Protein AF-A0A852ESW9-F1 (afdb_monomer)

Radius of gyration: 27.08 Å; Cα contacts (8 Å, |Δi|>4): 118; chains: 1; bounding box: 62×29×77 Å

Mean predicted aligned error: 12.31 Å

Structure (mmCIF, N/CA/C/O backbone):
data_AF-A0A852ESW9-F1
#
_entry.id   AF-A0A852ESW9-F1
#
loop_
_atom_site.group_PDB
_atom_site.id
_atom_site.type_symbol
_atom_site.label_atom_id
_atom_site.label_alt_id
_atom_site.label_comp_id
_atom_site.label_asym_id
_atom_site.label_entity_id
_atom_site.label_seq_id
_atom_site.pdbx_PDB_ins_code
_atom_site.Cartn_x
_atom_site.Cartn_y
_atom_site.Cartn_z
_atom_site.occupancy
_atom_site.B_iso_or_equiv
_atom_site.auth_seq_id
_atom_site.auth_comp_id
_atom_site.auth_asym_id
_atom_site.auth_atom_id
_atom_site.pdbx_PDB_model_num
ATOM 1 N N . GLN A 1 1 ? 19.399 6.130 -10.165 1.00 51.81 1 GLN A N 1
ATOM 2 C CA . GLN A 1 1 ? 18.471 5.117 -10.721 1.00 51.81 1 GLN A CA 1
ATOM 3 C C . GLN A 1 1 ? 18.166 3.953 -9.766 1.00 51.81 1 GLN A C 1
ATOM 5 O O . GLN A 1 1 ? 17.058 3.455 -9.830 1.00 51.81 1 GLN A O 1
ATOM 10 N N . PHE A 1 2 ? 19.050 3.545 -8.841 1.00 49.19 2 PHE A N 1
ATOM 11 C CA . PHE A 1 2 ? 18.778 2.414 -7.924 1.00 49.19 2 PHE A CA 1
ATOM 12 C C . PHE A 1 2 ? 17.696 2.660 -6.857 1.00 49.19 2 PHE A C 1
ATOM 14 O O . PHE A 1 2 ? 17.043 1.718 -6.418 1.00 49.19 2 PHE A O 1
ATOM 21 N N . PHE A 1 3 ? 17.458 3.916 -6.468 1.00 54.78 3 PHE A N 1
ATOM 22 C CA . PHE A 1 3 ? 16.502 4.240 -5.403 1.00 54.78 3 PHE A CA 1
ATOM 23 C C . PHE A 1 3 ? 15.036 3.966 -5.792 1.00 54.78 3 PHE A C 1
ATOM 25 O O . PHE A 1 3 ? 14.223 3.648 -4.929 1.00 54.78 3 PHE A O 1
ATOM 32 N N . SER A 1 4 ? 14.692 4.019 -7.088 1.00 56.12 4 SER A N 1
ATOM 33 C CA . SER A 1 4 ? 13.324 3.743 -7.546 1.00 56.12 4 SER A CA 1
ATOM 34 C C . SER A 1 4 ? 12.984 2.255 -7.556 1.00 56.12 4 SER A C 1
ATOM 36 O O . SER A 1 4 ? 11.817 1.925 -7.480 1.00 56.12 4 SER A O 1
ATOM 38 N N . ILE A 1 5 ? 13.958 1.343 -7.611 1.00 58.03 5 ILE A N 1
ATOM 39 C CA . ILE A 1 5 ? 13.683 -0.106 -7.614 1.00 58.03 5 ILE A CA 1
ATOM 40 C C . ILE A 1 5 ? 13.281 -0.570 -6.210 1.00 58.03 5 ILE A C 1
ATOM 42 O O . ILE A 1 5 ? 12.296 -1.285 -6.035 1.00 58.03 5 ILE A O 1
ATOM 46 N N . PHE A 1 6 ? 14.016 -0.114 -5.194 1.00 54.25 6 PHE A N 1
ATOM 47 C CA . PHE A 1 6 ? 13.764 -0.497 -3.805 1.00 54.25 6 PHE A CA 1
ATOM 48 C C . PHE A 1 6 ? 12.483 0.124 -3.237 1.00 54.25 6 PHE A C 1
ATOM 50 O O . PHE A 1 6 ? 11.795 -0.535 -2.465 1.00 54.25 6 PHE A O 1
ATOM 57 N N . ALA A 1 7 ? 12.109 1.331 -3.673 1.00 56.97 7 ALA A N 1
ATOM 58 C CA . ALA A 1 7 ? 10.842 1.955 -3.285 1.00 56.97 7 ALA A CA 1
ATOM 59 C C . ALA A 1 7 ? 9.600 1.199 -3.807 1.00 56.97 7 ALA A C 1
ATOM 61 O O . ALA A 1 7 ? 8.517 1.340 -3.254 1.00 56.97 7 ALA A O 1
ATOM 62 N N . PHE A 1 8 ? 9.737 0.381 -4.857 1.00 56.34 8 PHE A N 1
ATOM 63 C CA . PHE A 1 8 ? 8.619 -0.378 -5.434 1.00 56.34 8 PHE A CA 1
ATOM 64 C C . PHE A 1 8 ? 8.352 -1.696 -4.757 1.00 56.34 8 PHE A C 1
ATOM 66 O O . PHE A 1 8 ? 7.197 -2.055 -4.531 1.00 56.34 8 PHE A O 1
ATOM 73 N N . ALA A 1 9 ? 9.431 -2.415 -4.452 1.00 58.19 9 ALA A N 1
ATOM 74 C CA . ALA A 1 9 ? 9.342 -3.672 -3.736 1.00 58.19 9 ALA A CA 1
ATOM 75 C C . ALA A 1 9 ? 8.670 -3.465 -2.368 1.00 58.19 9 ALA A C 1
ATOM 77 O O . ALA A 1 9 ? 7.856 -4.285 -1.954 1.00 58.19 9 ALA A O 1
ATOM 78 N N . THR A 1 10 ? 8.932 -2.331 -1.708 1.00 57.22 10 THR A N 1
ATOM 79 C CA . THR A 1 10 ? 8.328 -2.004 -0.410 1.00 57.22 10 THR A CA 1
ATOM 80 C C . THR A 1 10 ? 6.87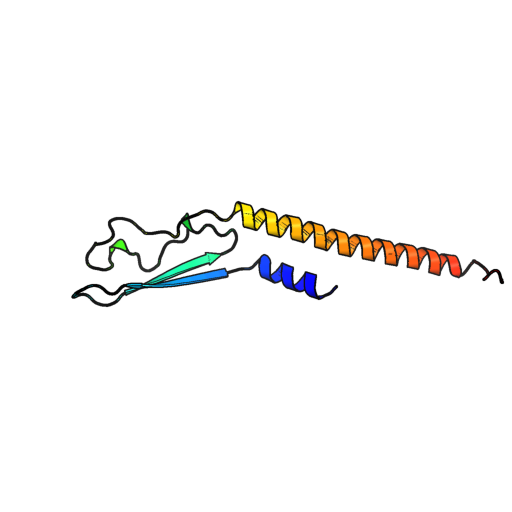0 -1.550 -0.505 1.00 57.22 10 THR A C 1
ATOM 82 O O . THR A 1 10 ? 6.100 -1.841 0.405 1.00 57.22 10 THR A O 1
ATOM 85 N N . CYS A 1 11 ? 6.437 -0.909 -1.598 1.00 56.34 11 CYS A N 1
ATOM 86 C CA . CYS A 1 11 ? 5.021 -0.555 -1.777 1.00 56.34 11 CYS A CA 1
ATOM 87 C C . CYS A 1 11 ? 4.118 -1.762 -2.086 1.00 56.34 11 CYS A C 1
ATOM 89 O O . CYS A 1 11 ? 2.923 -1.708 -1.796 1.00 56.34 11 CYS A O 1
ATOM 91 N N . GLY A 1 12 ? 4.656 -2.832 -2.684 1.00 62.16 12 GLY A N 1
ATOM 92 C CA . GLY A 1 12 ? 3.883 -4.028 -3.044 1.00 62.16 12 GLY A CA 1
ATOM 93 C C . GLY A 1 12 ? 3.582 -4.971 -1.873 1.00 62.16 12 GLY A C 1
ATOM 94 O O . GLY A 1 12 ? 2.554 -5.642 -1.889 1.00 62.16 12 GLY A O 1
ATOM 95 N N . ALA A 1 13 ? 4.446 -4.994 -0.856 1.00 67.88 13 ALA A N 1
ATOM 96 C CA . ALA A 1 13 ? 4.349 -5.876 0.310 1.00 67.88 13 ALA A CA 1
ATOM 97 C C . ALA A 1 13 ? 4.185 -5.077 1.613 1.00 67.88 13 ALA A C 1
ATOM 99 O O . ALA A 1 13 ? 4.852 -5.344 2.611 1.00 67.88 13 ALA A O 1
ATOM 100 N N . PHE A 1 14 ? 3.338 -4.043 1.592 1.00 76.06 14 PHE A N 1
ATOM 101 C CA . PHE A 1 14 ? 3.039 -3.295 2.807 1.00 76.06 14 PHE A CA 1
ATOM 102 C C . PHE A 1 14 ? 2.033 -4.058 3.671 1.00 76.06 14 PHE A C 1
ATOM 104 O O . PHE A 1 14 ? 0.896 -4.309 3.256 1.00 76.06 14 PHE A O 1
ATOM 111 N N . GLU A 1 15 ? 2.451 -4.345 4.897 1.00 80.69 15 GLU A N 1
ATOM 112 C CA . GLU A 1 15 ? 1.635 -4.918 5.959 1.00 80.69 15 GLU A CA 1
ATOM 113 C C . GLU A 1 15 ? 1.767 -4.043 7.209 1.00 80.69 15 GLU A C 1
ATOM 115 O O . GLU A 1 15 ? 2.845 -3.536 7.526 1.00 80.69 15 GLU A O 1
ATOM 120 N N . GLY A 1 16 ? 0.660 -3.837 7.914 1.00 81.25 16 GLY A N 1
ATOM 121 C CA . GLY A 1 16 ? 0.612 -3.078 9.155 1.00 81.25 16 GLY A CA 1
ATOM 122 C C . GLY A 1 16 ? -0.424 -3.655 10.111 1.00 81.25 16 GLY A C 1
ATOM 123 O O . GLY A 1 16 ? -1.318 -4.399 9.717 1.00 81.25 16 GLY A O 1
ATOM 124 N N . SER A 1 17 ? -0.319 -3.310 11.389 1.00 84.00 17 SER A N 1
ATOM 125 C CA . SER A 1 17 ? -1.306 -3.696 12.398 1.00 84.00 17 SER A CA 1
ATOM 126 C C . SER A 1 17 ? -1.710 -2.490 13.230 1.00 84.00 17 SER A C 1
ATOM 128 O O . SER A 1 17 ? -0.844 -1.762 13.714 1.00 84.00 17 SER A O 1
ATOM 130 N N . VAL A 1 18 ? -3.010 -2.297 13.426 1.00 82.75 18 VAL A N 1
ATOM 131 C CA . VAL A 1 18 ? -3.550 -1.306 14.357 1.00 82.75 18 VAL A CA 1
ATOM 132 C C . VAL A 1 18 ? -3.916 -2.013 15.649 1.00 82.75 18 VAL A C 1
ATOM 134 O O . VAL A 1 18 ? -4.781 -2.886 15.655 1.00 82.75 18 VAL A O 1
ATOM 137 N N . THR A 1 19 ? -3.278 -1.612 16.744 1.00 81.44 19 THR A N 1
ATOM 138 C CA . THR A 1 19 ? -3.618 -2.060 18.092 1.00 81.44 19 THR A CA 1
ATOM 139 C C . THR A 1 19 ? -4.196 -0.898 18.884 1.00 81.44 19 THR A C 1
ATOM 141 O O . THR A 1 19 ? -3.656 0.207 18.878 1.00 81.44 19 THR A O 1
ATOM 144 N N . PHE A 1 20 ? -5.298 -1.132 19.588 1.00 80.44 20 PHE A N 1
ATOM 145 C CA . PHE A 1 20 ? -5.817 -0.179 20.562 1.00 80.44 20 PHE A CA 1
ATOM 146 C C . PHE A 1 20 ? -6.161 -0.885 21.865 1.00 80.44 20 PHE A C 1
ATOM 148 O O . PHE A 1 20 ? -6.449 -2.084 21.912 1.00 80.44 20 PHE A O 1
ATOM 155 N N . ARG A 1 21 ? -6.091 -0.123 22.952 1.00 77.31 21 ARG A N 1
ATOM 156 C CA . ARG A 1 21 ? -6.347 -0.614 24.300 1.00 77.31 21 ARG A CA 1
ATOM 157 C C . ARG A 1 21 ? -7.670 -0.054 24.785 1.00 77.31 21 ARG A C 1
ATOM 159 O O . ARG A 1 21 ? -7.858 1.158 24.797 1.00 77.31 21 ARG A O 1
ATOM 166 N N . VAL A 1 22 ? -8.567 -0.943 25.185 1.00 79.75 22 VAL A N 1
ATOM 167 C CA . VAL A 1 22 ? -9.873 -0.597 25.735 1.00 79.75 22 VAL A CA 1
ATOM 168 C C . VAL A 1 22 ? -9.806 -0.751 27.249 1.00 79.75 22 VAL A C 1
ATOM 170 O O . VAL A 1 22 ? -9.423 -1.803 27.766 1.00 79.75 22 VAL A O 1
ATOM 173 N N . THR A 1 23 ? -10.168 0.310 27.960 1.00 79.62 23 THR A N 1
ATOM 174 C CA . THR A 1 23 ? -10.294 0.320 29.419 1.00 79.62 23 THR A CA 1
ATOM 175 C C . THR A 1 23 ? -11.773 0.382 29.779 1.00 79.62 23 THR A C 1
ATOM 177 O O . THR A 1 23 ? -12.441 1.371 29.471 1.00 79.62 23 THR A O 1
ATOM 180 N N . CYS A 1 24 ? -12.292 -0.670 30.408 1.00 78.12 24 CYS A N 1
ATOM 181 C CA . CYS A 1 24 ? -13.681 -0.745 30.853 1.00 78.12 24 CYS A CA 1
ATOM 182 C C . CYS A 1 24 ? -13.778 -0.295 32.319 1.00 78.12 24 CYS A C 1
ATOM 184 O O . CYS A 1 24 ? -12.963 -0.702 33.145 1.00 78.12 24 CYS A O 1
ATOM 186 N N . ALA A 1 25 ? -14.788 0.499 32.680 1.00 74.88 25 ALA A N 1
ATOM 187 C CA . ALA A 1 25 ? -15.023 0.836 34.083 1.00 74.88 25 ALA A CA 1
ATOM 188 C C . ALA A 1 25 ? -15.497 -0.416 34.850 1.00 74.88 25 ALA A C 1
ATOM 190 O O . ALA A 1 25 ? -16.596 -0.907 34.607 1.00 74.88 25 ALA A O 1
ATOM 191 N N . GLY A 1 26 ? -14.661 -0.942 35.751 1.00 68.50 26 GLY A N 1
ATOM 192 C CA . GLY A 1 26 ? -14.986 -2.114 36.578 1.00 68.50 26 GLY A CA 1
ATOM 193 C C . GLY A 1 26 ? -14.767 -3.487 35.921 1.00 68.50 26 GLY A C 1
ATOM 194 O O . GLY A 1 26 ? -15.183 -4.486 36.499 1.00 68.50 26 GLY A O 1
ATOM 195 N N . LEU A 1 27 ? -14.114 -3.559 34.753 1.00 71.50 27 LEU A N 1
ATOM 196 C CA . LEU A 1 27 ? -13.717 -4.811 34.084 1.00 71.50 27 LEU A CA 1
ATOM 197 C C . LEU A 1 27 ? -12.223 -4.796 33.717 1.00 71.50 27 LEU A C 1
ATOM 199 O O . LEU A 1 27 ? -11.603 -3.735 33.664 1.00 71.50 27 LEU A O 1
ATOM 203 N N . GLU A 1 28 ? -11.652 -5.972 33.436 1.00 68.25 28 GLU A N 1
ATOM 204 C CA . GLU A 1 28 ? -10.263 -6.091 32.977 1.00 68.25 28 GLU A CA 1
ATOM 205 C C . GLU A 1 28 ? -10.023 -5.389 31.631 1.00 6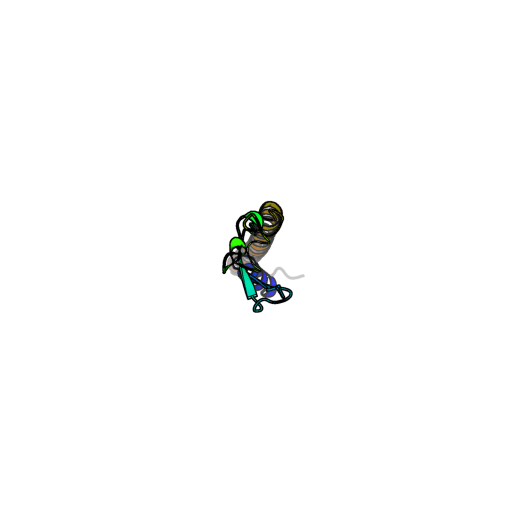8.25 28 GLU A C 1
ATOM 207 O O . GLU A 1 28 ? -10.873 -5.363 30.737 1.00 68.25 28 GLU A O 1
ATOM 212 N N . ASN A 1 29 ? -8.826 -4.817 31.494 1.00 71.44 29 ASN A N 1
ATOM 213 C CA . ASN A 1 29 ? -8.395 -4.125 30.284 1.00 71.44 29 ASN A CA 1
ATOM 214 C C . ASN A 1 29 ? -8.192 -5.122 29.135 1.00 71.44 29 ASN A C 1
ATOM 216 O O . ASN A 1 29 ? -7.437 -6.081 29.282 1.00 71.44 29 ASN A O 1
ATOM 220 N N . GLY A 1 30 ? -8.770 -4.838 27.967 1.00 72.38 30 GLY A N 1
ATOM 221 C CA . GLY A 1 30 ? -8.586 -5.640 26.757 1.00 72.38 30 GLY A CA 1
ATOM 222 C C . GLY A 1 30 ? -7.780 -4.885 25.702 1.00 72.38 30 GLY A C 1
ATOM 223 O O . GLY A 1 30 ? -8.075 -3.729 25.399 1.00 72.38 30 GLY A O 1
ATOM 224 N N . SER A 1 31 ? -6.756 -5.516 25.128 1.00 74.88 31 SER A N 1
ATOM 225 C CA . SER A 1 31 ? -6.091 -5.015 23.919 1.00 74.88 31 SER A CA 1
ATOM 226 C C . SER A 1 31 ? -6.619 -5.743 22.698 1.00 74.88 31 SER A C 1
ATOM 228 O O . SER A 1 31 ? -6.727 -6.968 22.714 1.00 74.88 31 SER A O 1
ATOM 230 N N . VAL A 1 32 ? -6.893 -4.990 21.640 1.00 78.44 32 VAL A N 1
ATOM 231 C CA . VAL A 1 32 ? -7.449 -5.517 20.400 1.00 78.44 32 VAL A CA 1
ATOM 232 C C . VAL A 1 32 ? -6.556 -5.106 19.238 1.00 78.44 32 VAL A C 1
ATOM 234 O O . VAL A 1 32 ? -6.080 -3.971 19.194 1.00 78.44 32 VAL A O 1
ATOM 237 N N . SER A 1 33 ? -6.299 -6.038 18.325 1.00 79.19 33 SER A N 1
ATOM 238 C CA . SER A 1 33 ? -5.418 -5.865 17.171 1.00 79.19 33 SER A CA 1
ATOM 239 C C . SER A 1 33 ? -6.158 -6.184 15.878 1.00 79.19 33 SER A C 1
ATOM 241 O O . SER A 1 33 ? -6.851 -7.195 15.807 1.00 79.19 33 SER A O 1
ATOM 243 N N . ALA A 1 34 ? -6.000 -5.360 14.846 1.00 82.88 34 ALA A N 1
ATOM 244 C CA . ALA A 1 34 ? -6.359 -5.716 13.476 1.00 82.88 34 ALA A CA 1
ATOM 245 C C . ALA A 1 34 ? -5.143 -5.562 12.572 1.00 82.88 34 ALA A C 1
ATOM 247 O O . ALA A 1 34 ? -4.533 -4.492 12.504 1.00 82.88 34 ALA A O 1
ATOM 248 N N . ALA A 1 35 ? -4.815 -6.627 11.849 1.00 82.31 35 ALA A N 1
ATOM 249 C CA . ALA A 1 35 ? -3.836 -6.583 10.776 1.00 82.31 35 ALA A CA 1
ATOM 250 C C . ALA A 1 35 ? -4.498 -6.096 9.480 1.00 82.31 35 ALA A C 1
ATOM 252 O O . ALA A 1 35 ? -5.637 -6.451 9.174 1.00 82.31 35 ALA A O 1
ATOM 253 N N . PHE A 1 36 ? -3.778 -5.290 8.707 1.00 83.69 36 PHE A N 1
ATOM 254 C CA . PHE A 1 36 ? -4.190 -4.833 7.389 1.00 83.69 36 PHE A CA 1
ATOM 255 C C . PHE A 1 36 ? -3.005 -4.898 6.423 1.00 83.69 36 PHE A C 1
ATOM 257 O O . PHE A 1 36 ? -1.866 -4.601 6.774 1.00 83.69 36 PHE A O 1
ATOM 264 N N . ALA A 1 37 ? -3.284 -5.278 5.183 1.00 83.00 37 ALA A N 1
ATOM 265 C CA . ALA A 1 37 ? -2.285 -5.420 4.130 1.00 83.00 37 ALA A CA 1
ATOM 266 C C . ALA A 1 37 ? -2.815 -4.841 2.817 1.00 83.00 37 ALA A C 1
ATOM 268 O O . ALA A 1 37 ? -4.012 -4.553 2.693 1.00 83.00 37 ALA A O 1
ATOM 269 N N . TYR A 1 38 ? -1.945 -4.678 1.817 1.00 78.25 38 TYR A N 1
ATOM 270 C CA . TYR A 1 38 ? -2.382 -4.370 0.455 1.00 78.25 38 TYR A CA 1
ATOM 271 C C . TYR A 1 38 ? -3.385 -5.442 -0.028 1.00 78.25 38 TYR A C 1
ATOM 273 O O . TYR A 1 38 ? -3.101 -6.633 0.075 1.00 78.25 38 TYR A O 1
ATOM 281 N N . PRO A 1 39 ? -4.567 -5.064 -0.553 1.00 75.62 39 PRO A N 1
ATOM 282 C CA . PRO A 1 39 ? -4.913 -3.756 -1.096 1.00 75.62 39 PRO A CA 1
ATOM 283 C C . PRO A 1 39 ? -5.730 -2.861 -0.138 1.00 75.62 39 PRO A C 1
ATOM 285 O O . PRO A 1 39 ? -6.752 -2.320 -0.548 1.00 75.62 39 PRO A O 1
ATOM 288 N N . PHE A 1 40 ? -5.296 -2.691 1.115 1.00 80.88 40 PHE A N 1
ATOM 289 C CA . PHE A 1 40 ? -5.805 -1.738 2.118 1.00 80.88 40 PHE A CA 1
ATOM 290 C C . PHE A 1 40 ? -7.335 -1.731 2.273 1.00 80.88 40 PHE A C 1
ATOM 292 O O . PHE A 1 40 ? -7.989 -0.685 2.210 1.00 80.88 40 PHE A O 1
ATOM 299 N N . ARG A 1 41 ? -7.912 -2.924 2.454 1.00 78.62 41 ARG A N 1
ATOM 300 C CA . ARG A 1 41 ? -9.340 -3.112 2.747 1.00 78.62 41 ARG A CA 1
ATOM 301 C C . ARG A 1 41 ? -9.578 -3.109 4.252 1.00 78.62 41 ARG A C 1
ATOM 303 O O . ARG A 1 41 ? -9.651 -4.153 4.891 1.00 78.62 41 ARG A O 1
ATOM 310 N N . LEU A 1 42 ? -9.639 -1.908 4.816 1.00 81.12 42 LEU A N 1
ATOM 311 C CA . LEU A 1 42 ? -9.805 -1.691 6.254 1.00 81.12 42 LEU A CA 1
ATOM 312 C C . LEU A 1 42 ? -11.181 -2.162 6.754 1.00 81.12 42 LEU A C 1
ATOM 314 O O . LEU A 1 42 ? -11.287 -2.675 7.864 1.00 81.12 42 LEU A O 1
ATOM 318 N N . ASN A 1 43 ? -12.201 -2.097 5.897 1.00 71.69 43 ASN A N 1
ATOM 319 C CA . ASN A 1 43 ? -13.543 -2.619 6.167 1.00 71.69 43 ASN A CA 1
ATOM 320 C C . ASN A 1 43 ? -13.606 -4.136 6.424 1.00 71.69 43 ASN A C 1
ATOM 322 O O . ASN A 1 43 ? -14.551 -4.605 7.050 1.00 71.69 43 ASN A O 1
ATOM 326 N N . GLN A 1 44 ? -12.627 -4.900 5.937 1.00 71.75 44 GLN A N 1
ATOM 327 C CA . GLN A 1 44 ? -12.530 -6.352 6.115 1.00 71.75 44 GLN A CA 1
ATOM 328 C C . GLN A 1 44 ? -11.531 -6.740 7.212 1.00 71.75 44 GLN A C 1
ATOM 330 O O . GLN A 1 44 ? -11.436 -7.914 7.566 1.00 71.75 44 GLN A O 1
ATOM 335 N N . ALA A 1 45 ? -10.784 -5.773 7.752 1.00 75.75 45 ALA A N 1
ATOM 336 C CA . ALA A 1 45 ? -9.843 -6.001 8.836 1.00 75.75 45 ALA A CA 1
ATOM 337 C C . ALA A 1 45 ? -10.619 -6.156 10.151 1.00 75.75 45 ALA A C 1
ATOM 339 O O . ALA A 1 45 ? -11.014 -5.174 10.785 1.00 75.75 45 ALA A O 1
ATOM 340 N N . VAL A 1 46 ? -10.877 -7.410 10.526 1.00 70.50 46 VAL A N 1
ATOM 341 C CA . VAL A 1 46 ? -11.577 -7.755 11.765 1.00 70.50 46 VAL A CA 1
ATOM 342 C C . VAL A 1 46 ? -10.607 -7.677 12.937 1.00 70.50 46 VAL A C 1
ATOM 344 O O . VAL A 1 46 ? -9.497 -8.208 12.900 1.00 70.50 46 VAL A O 1
ATOM 347 N N . PHE A 1 47 ? -11.054 -7.014 13.991 1.00 72.94 47 PHE A N 1
ATOM 348 C CA . PHE A 1 47 ? -10.333 -6.875 15.242 1.00 72.94 47 PHE A CA 1
ATOM 349 C C . PHE A 1 47 ? -10.352 -8.175 16.060 1.00 72.94 47 PHE A C 1
ATOM 351 O O . PHE A 1 47 ? -11.405 -8.769 16.293 1.00 72.94 47 PHE A O 1
A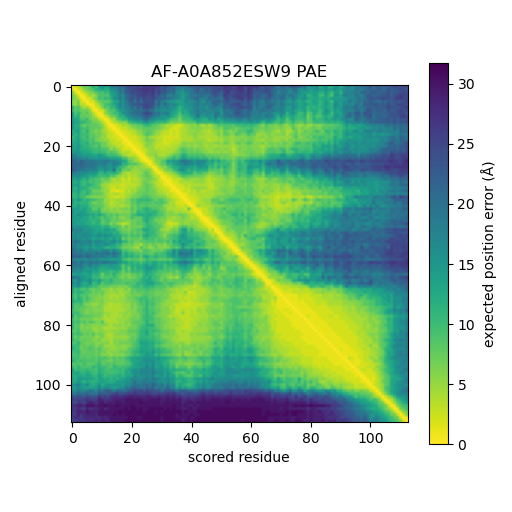TOM 358 N N . GLN A 1 48 ? -9.177 -8.604 16.516 1.00 68.81 48 GLN A N 1
ATOM 359 C CA . GLN A 1 48 ? -8.967 -9.800 17.330 1.00 68.81 48 GLN A CA 1
ATOM 360 C C . GLN A 1 48 ? -8.321 -9.419 18.672 1.00 68.81 48 GLN A C 1
ATOM 362 O O . GLN A 1 48 ? -7.332 -8.678 18.677 1.00 68.81 48 GLN A O 1
ATOM 367 N N . PRO A 1 49 ? -8.824 -9.923 19.815 1.00 69.44 49 PRO A N 1
ATOM 368 C CA . PRO A 1 49 ? -10.048 -10.719 20.001 1.00 69.44 49 PRO A CA 1
ATOM 369 C C . PRO A 1 49 ? -11.338 -9.915 19.730 1.00 69.44 49 PRO A C 1
ATOM 371 O O . PRO A 1 49 ? -11.334 -8.688 19.807 1.00 69.44 49 PRO A O 1
ATOM 374 N N . SER A 1 50 ? -12.439 -10.605 19.401 1.00 64.81 50 SER A N 1
ATOM 375 C CA . SER A 1 50 ? -13.719 -9.981 19.026 1.00 64.81 50 SER A CA 1
ATOM 376 C C . SER A 1 50 ? -14.206 -8.986 20.084 1.00 64.81 50 SER A C 1
ATOM 378 O O . SER A 1 50 ? -14.358 -9.342 21.257 1.00 64.81 50 SER A O 1
ATOM 380 N N . LEU A 1 51 ? -14.520 -7.756 19.667 1.00 68.25 51 LEU A N 1
ATOM 381 C CA . LEU A 1 51 ? -15.000 -6.699 20.568 1.00 68.25 51 LEU A CA 1
ATOM 382 C C . LEU A 1 51 ? -16.348 -7.013 21.226 1.00 68.25 51 LEU A C 1
ATOM 384 O O . LEU A 1 51 ? -16.676 -6.417 22.247 1.00 68.25 51 LEU A O 1
ATOM 388 N N . THR A 1 52 ? -17.108 -7.961 20.679 1.00 62.09 52 THR A N 1
ATOM 389 C CA . THR A 1 52 ? -18.423 -8.378 21.186 1.00 62.09 52 THR A CA 1
ATOM 390 C C . THR A 1 52 ? -18.384 -8.910 22.618 1.00 62.09 52 THR A C 1
ATOM 392 O O . THR A 1 52 ? -19.359 -8.737 23.344 1.00 62.09 52 THR A O 1
ATOM 395 N N . HIS A 1 53 ? -17.268 -9.509 23.047 1.00 63.16 53 HIS A N 1
ATOM 396 C CA . HIS A 1 53 ? -17.060 -9.980 24.423 1.00 63.16 53 HIS A CA 1
ATOM 397 C C . HIS A 1 53 ? -16.295 -8.982 25.306 1.00 63.16 53 HIS A C 1
ATOM 399 O O . HIS A 1 53 ? -16.203 -9.185 26.518 1.00 63.16 53 HIS A O 1
ATOM 405 N N . LEU A 1 54 ? -15.759 -7.896 24.737 1.00 68.81 54 LEU A N 1
ATOM 406 C CA . LEU A 1 54 ? -15.088 -6.856 25.515 1.00 68.81 54 LEU A CA 1
ATOM 407 C C . LEU A 1 54 ? -16.111 -5.969 26.237 1.00 68.81 54 LEU A C 1
ATOM 409 O O . LEU A 1 54 ? -17.161 -5.633 25.694 1.00 68.81 54 LEU A O 1
ATOM 413 N N . CYS A 1 55 ? -15.766 -5.556 27.462 1.00 69.19 55 CYS A N 1
ATOM 414 C CA . CYS A 1 55 ? -16.573 -4.658 28.293 1.00 69.19 55 CYS A CA 1
ATOM 415 C C . CYS A 1 55 ? -18.053 -5.086 28.432 1.00 69.19 55 CYS A C 1
ATOM 417 O O . CYS A 1 55 ? -18.940 -4.252 28.283 1.00 69.19 55 CYS A O 1
ATOM 419 N N . ASN A 1 56 ? -18.338 -6.361 28.727 1.00 71.38 56 ASN A N 1
ATOM 420 C CA . ASN A 1 56 ? -19.699 -6.841 29.026 1.00 71.38 56 ASN A CA 1
ATOM 421 C C . ASN A 1 56 ? -20.743 -6.476 27.939 1.00 71.38 56 ASN A C 1
ATOM 423 O O . ASN A 1 56 ? -21.777 -5.881 28.234 1.00 71.38 56 ASN A O 1
ATOM 427 N N . HIS A 1 57 ? -20.447 -6.803 26.674 1.00 66.75 57 HIS A N 1
ATOM 428 C CA 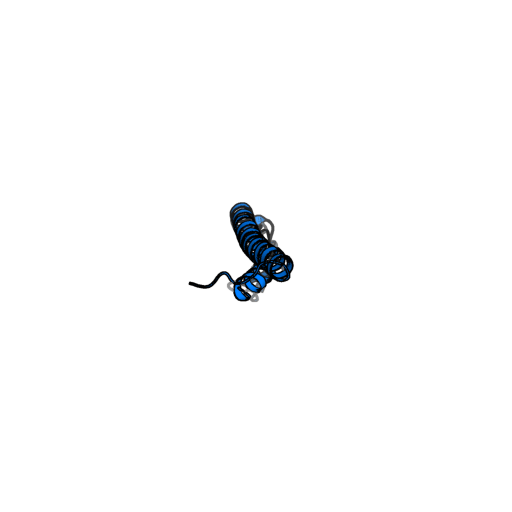. HIS A 1 57 ? -21.323 -6.561 25.516 1.00 66.75 57 HIS A CA 1
ATOM 429 C C . HIS A 1 57 ? -21.647 -5.084 25.218 1.00 66.75 57 HIS A C 1
ATOM 431 O O . HIS A 1 57 ? -22.691 -4.784 24.637 1.00 66.75 57 HIS A O 1
ATOM 437 N N . THR A 1 58 ? -20.758 -4.136 25.534 1.00 65.88 58 THR A N 1
ATOM 438 C CA . THR A 1 58 ? -20.953 -2.737 25.098 1.00 65.88 58 THR A CA 1
ATOM 439 C C . THR A 1 58 ? -20.973 -2.575 23.578 1.00 65.88 58 THR A C 1
ATOM 441 O O . THR A 1 58 ? -21.571 -1.622 23.081 1.00 65.88 58 THR A O 1
ATOM 444 N N . TRP A 1 59 ? -20.358 -3.497 22.830 1.00 68.31 59 TRP A N 1
ATOM 445 C CA . TRP A 1 59 ? -20.312 -3.467 21.370 1.00 68.31 59 TRP A CA 1
ATOM 446 C C . TRP A 1 59 ? -21.264 -4.519 20.777 1.00 68.31 59 TRP A C 1
ATOM 448 O O . TRP A 1 59 ? -20.946 -5.709 20.789 1.00 68.31 59 TRP A O 1
ATOM 458 N N . PRO A 1 60 ? -22.422 -4.113 20.218 1.00 59.62 60 PRO A N 1
ATOM 459 C CA . PRO A 1 60 ? -23.405 -5.046 19.662 1.00 59.62 60 PRO A CA 1
ATOM 460 C C . PRO A 1 60 ? -22.992 -5.647 18.307 1.00 59.62 60 PRO A C 1
ATOM 462 O O . PRO A 1 60 ? -23.685 -6.524 17.794 1.00 59.62 60 PRO A O 1
ATOM 465 N N . ARG A 1 61 ? -21.906 -5.159 17.689 1.00 61.56 61 ARG A N 1
ATOM 466 C CA . ARG A 1 61 ? -21.376 -5.628 16.398 1.00 61.56 61 ARG A CA 1
ATOM 467 C C . ARG A 1 61 ? -19.855 -5.531 16.368 1.00 61.56 61 ARG A C 1
ATOM 469 O O . ARG A 1 61 ? -19.280 -4.685 17.052 1.00 61.56 61 ARG A O 1
ATOM 476 N N . ASP A 1 62 ? -19.232 -6.351 15.524 1.00 65.56 62 ASP A N 1
ATOM 477 C CA . ASP A 1 62 ? -17.804 -6.254 15.234 1.00 65.56 62 ASP A CA 1
ATOM 478 C C . ASP A 1 62 ? -17.484 -4.899 14.597 1.00 65.56 62 ASP A C 1
ATOM 480 O O . ASP A 1 62 ? -17.995 -4.528 13.533 1.00 65.56 62 ASP A O 1
ATOM 484 N N . VAL A 1 63 ? -16.639 -4.138 15.286 1.00 67.00 63 VAL A N 1
ATOM 485 C CA . VAL A 1 63 ? -16.083 -2.893 14.762 1.00 67.00 63 VAL A CA 1
ATOM 486 C C . VAL A 1 63 ? -15.076 -3.272 13.686 1.00 67.00 63 VAL A C 1
ATOM 488 O O . VAL A 1 63 ? -14.336 -4.240 13.827 1.00 67.00 63 VAL A O 1
ATOM 491 N N . HIS A 1 64 ? -15.047 -2.517 12.604 1.00 70.62 64 HIS A N 1
ATOM 492 C CA . HIS A 1 64 ? -14.042 -2.631 11.557 1.00 70.62 64 HIS A CA 1
ATOM 493 C C . HIS A 1 64 ? -13.460 -1.246 11.319 1.00 70.62 64 HIS A C 1
ATOM 495 O O . HIS A 1 64 ? -14.093 -0.230 11.631 1.00 70.62 64 HIS A O 1
ATOM 501 N N . LEU A 1 65 ? -12.243 -1.190 10.783 1.00 68.50 65 LEU A N 1
ATOM 502 C CA . LEU A 1 65 ? -11.705 0.090 10.355 1.00 68.50 65 LEU A CA 1
ATOM 503 C C . LEU A 1 65 ? -12.551 0.630 9.194 1.00 68.50 65 LEU A C 1
ATOM 505 O O . LEU A 1 65 ? -12.984 -0.105 8.307 1.00 68.50 65 LEU A O 1
ATOM 509 N N . VAL A 1 66 ? -12.806 1.934 9.205 1.00 72.62 66 VAL A N 1
ATOM 510 C CA . VAL A 1 66 ? -13.648 2.572 8.191 1.00 72.62 66 VAL A CA 1
ATOM 511 C C . VAL A 1 66 ? -12.848 2.777 6.906 1.00 72.62 66 VAL A C 1
ATOM 513 O O . VAL A 1 66 ? -11.774 3.377 6.924 1.00 72.62 66 VAL A O 1
ATOM 516 N N . GLY A 1 67 ? -13.420 2.347 5.781 1.00 72.00 67 GLY A N 1
ATOM 517 C CA . GLY A 1 67 ? -12.986 2.753 4.445 1.00 72.00 67 GLY A CA 1
ATOM 518 C C . GLY A 1 67 ? -12.307 1.669 3.607 1.00 72.00 67 GLY A C 1
ATOM 519 O O . GLY A 1 67 ? -11.660 0.748 4.103 1.00 72.00 67 GLY A O 1
ATOM 520 N N . ASP A 1 68 ? -12.454 1.822 2.292 1.00 84.19 68 ASP A N 1
ATOM 521 C CA . ASP A 1 68 ? -11.758 1.053 1.261 1.00 84.19 68 ASP A CA 1
ATOM 522 C C . ASP A 1 68 ? -10.756 1.974 0.543 1.00 84.19 68 ASP A C 1
ATOM 524 O O . ASP A 1 68 ? -11.132 2.732 -0.349 1.00 84.19 68 ASP A O 1
ATOM 528 N N . PHE A 1 69 ? -9.462 1.887 0.871 1.00 81.88 69 PHE A N 1
ATOM 529 C CA . PHE A 1 69 ? -8.400 2.673 0.200 1.00 81.88 69 PHE A CA 1
ATOM 530 C C . PHE A 1 69 ? -7.736 1.917 -0.962 1.00 81.88 69 PHE A C 1
ATOM 532 O O . PHE A 1 69 ? -6.691 2.283 -1.502 1.00 81.88 69 PHE A O 1
ATOM 539 N N . SER A 1 70 ? -8.401 0.846 -1.378 1.00 85.44 70 SER A N 1
ATOM 540 C CA . SER A 1 70 ? -7.945 -0.138 -2.345 1.00 85.44 70 SER A CA 1
ATOM 541 C C . SER A 1 70 ? -7.752 0.421 -3.757 1.00 85.44 70 SER A C 1
ATOM 543 O O . SER A 1 70 ? -6.869 -0.019 -4.493 1.00 85.44 70 SER A O 1
ATOM 545 N N . SER A 1 71 ? -8.586 1.376 -4.166 1.00 86.69 71 SER A N 1
ATOM 546 C CA . SER A 1 71 ? -8.528 2.002 -5.493 1.00 86.69 71 SER A CA 1
ATOM 547 C C . SER A 1 71 ? -7.315 2.922 -5.636 1.00 86.69 71 SER A C 1
ATOM 549 O O . SER A 1 71 ? -6.545 2.775 -6.584 1.00 86.69 71 SER A O 1
ATOM 551 N N . ALA A 1 72 ? -7.107 3.813 -4.665 1.00 85.81 72 ALA A N 1
ATOM 552 C CA . ALA A 1 72 ? -5.979 4.739 -4.633 1.00 85.81 72 ALA A CA 1
ATOM 553 C C . ALA A 1 72 ? -4.638 3.992 -4.588 1.00 85.81 72 ALA A C 1
ATOM 555 O O . ALA A 1 72 ? -3.721 4.322 -5.338 1.00 85.81 72 ALA A O 1
ATOM 556 N N . ALA A 1 73 ? -4.552 2.932 -3.777 1.00 85.19 73 ALA A N 1
ATOM 557 C CA . ALA A 1 73 ? -3.354 2.106 -3.691 1.00 85.19 73 ALA A CA 1
ATOM 558 C C . ALA A 1 73 ? -3.023 1.425 -5.029 1.00 85.19 73 ALA A C 1
ATOM 560 O O . ALA A 1 73 ? -1.889 1.510 -5.498 1.00 85.19 73 ALA A O 1
ATOM 561 N N . ARG A 1 74 ? -4.015 0.808 -5.690 1.00 85.75 74 ARG A N 1
ATOM 562 C CA . ARG A 1 74 ? -3.827 0.199 -7.021 1.00 85.75 74 ARG A CA 1
ATOM 563 C C . ARG A 1 74 ? -3.384 1.220 -8.065 1.00 85.75 74 ARG A C 1
ATOM 565 O O . ARG A 1 74 ? -2.511 0.918 -8.874 1.00 85.75 74 ARG A O 1
ATOM 572 N N . PHE A 1 75 ? -3.969 2.416 -8.044 1.00 88.00 75 PHE A N 1
ATOM 573 C CA . PHE A 1 75 ? -3.599 3.492 -8.959 1.00 88.00 75 PHE A CA 1
ATOM 574 C C . PHE A 1 75 ? -2.142 3.923 -8.762 1.00 88.00 75 PHE A C 1
ATOM 576 O O . PHE A 1 75 ? -1.387 3.974 -9.732 1.00 88.00 75 PHE A O 1
ATOM 583 N N . PHE A 1 76 ? -1.728 4.162 -7.513 1.00 85.56 76 PHE A N 1
ATOM 584 C CA . PHE A 1 76 ? -0.356 4.553 -7.198 1.00 85.56 76 PHE A CA 1
ATOM 585 C C . PHE A 1 76 ? 0.643 3.484 -7.645 1.00 85.56 76 PHE A C 1
ATOM 587 O O . PHE A 1 76 ? 1.571 3.801 -8.380 1.00 85.56 76 PHE A O 1
ATOM 594 N N . VAL A 1 77 ? 0.406 2.213 -7.295 1.00 84.69 77 VAL A N 1
ATOM 595 C CA . VAL A 1 77 ? 1.259 1.091 -7.723 1.00 84.69 77 VAL A CA 1
ATOM 596 C C . VAL A 1 77 ? 1.341 1.013 -9.253 1.00 84.69 77 VAL A C 1
ATOM 598 O O . VAL A 1 77 ? 2.427 0.831 -9.795 1.00 84.69 77 VAL A O 1
ATOM 601 N N . GLY A 1 78 ? 0.230 1.216 -9.969 1.00 87.94 78 GLY A N 1
ATOM 602 C CA . GLY A 1 78 ? 0.198 1.194 -11.435 1.00 87.94 78 GLY A CA 1
ATOM 603 C C . GLY A 1 78 ? 1.010 2.314 -12.097 1.00 87.94 78 GLY A C 1
ATOM 604 O O . GLY A 1 78 ? 1.864 2.033 -12.940 1.00 87.94 78 GLY A O 1
ATOM 605 N N . VAL A 1 79 ? 0.782 3.573 -11.698 1.00 87.44 79 VAL A N 1
ATOM 606 C CA . VAL A 1 79 ? 1.539 4.747 -12.197 1.00 87.44 79 VAL A CA 1
ATOM 607 C C . VAL A 1 79 ? 3.022 4.556 -11.959 1.00 87.44 79 VAL A C 1
ATOM 609 O O . VAL A 1 79 ? 3.864 4.825 -12.817 1.00 87.44 79 VAL A O 1
ATOM 612 N N . ALA A 1 80 ? 3.324 4.055 -10.775 1.00 83.81 80 ALA A N 1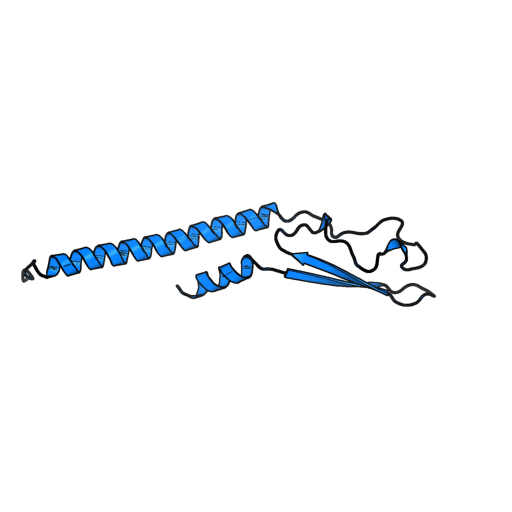
ATOM 613 C CA . ALA A 1 80 ? 4.663 3.783 -10.389 1.00 83.81 80 ALA A CA 1
ATOM 614 C C . ALA A 1 80 ? 5.255 2.713 -11.368 1.00 83.81 80 ALA A C 1
ATOM 616 O O . ALA A 1 80 ? 6.307 2.960 -11.972 1.00 83.81 80 ALA A O 1
ATOM 617 N N . VAL A 1 81 ? 4.606 1.560 -11.593 1.00 84.69 81 VAL A N 1
ATOM 618 C CA . VAL A 1 81 ? 5.209 0.466 -12.389 1.00 84.69 81 VAL A CA 1
ATOM 619 C C . VAL A 1 81 ? 5.474 0.946 -13.816 1.00 84.69 81 VAL A C 1
ATOM 621 O O . VAL A 1 81 ? 6.533 0.664 -14.380 1.00 84.69 81 VAL A O 1
ATOM 624 N N . ALA A 1 82 ? 4.563 1.756 -14.362 1.00 87.44 82 ALA A N 1
ATOM 625 C CA . ALA A 1 82 ? 4.736 2.408 -15.652 1.00 87.44 82 ALA A CA 1
ATOM 626 C C . ALA A 1 82 ? 5.973 3.325 -15.692 1.00 87.44 82 ALA A C 1
ATOM 628 O O . ALA A 1 82 ? 6.774 3.226 -16.621 1.00 87.44 82 ALA A O 1
ATOM 629 N N . ALA A 1 83 ? 6.181 4.174 -14.679 1.00 87.62 83 ALA A N 1
ATOM 630 C CA . ALA A 1 83 ? 7.348 5.055 -14.603 1.00 87.62 83 ALA A CA 1
ATOM 631 C C . ALA A 1 83 ? 8.670 4.272 -14.506 1.00 87.62 83 ALA A C 1
ATOM 633 O O . ALA A 1 83 ? 9.660 4.635 -15.150 1.00 87.62 83 ALA A O 1
ATOM 634 N N . PHE A 1 84 ? 8.690 3.173 -13.743 1.00 82.81 84 PHE A N 1
ATOM 635 C CA . PHE A 1 84 ? 9.864 2.308 -13.641 1.00 82.81 84 PHE A CA 1
ATOM 636 C C . PHE A 1 84 ? 10.207 1.666 -14.990 1.00 82.81 84 PHE A C 1
ATOM 638 O O . PHE A 1 84 ? 11.332 1.826 -15.474 1.00 82.81 84 PHE A O 1
ATOM 645 N N . LEU A 1 85 ? 9.232 1.012 -15.628 1.00 86.75 85 LEU A N 1
ATOM 646 C CA . LEU A 1 85 ? 9.408 0.378 -16.935 1.00 86.75 85 LEU A CA 1
ATOM 647 C C . LEU A 1 85 ? 9.804 1.388 -18.014 1.00 86.75 85 LEU A C 1
ATOM 649 O O . LEU A 1 85 ? 10.668 1.090 -18.833 1.00 86.75 85 LEU A O 1
ATOM 653 N N . TYR A 1 86 ? 9.244 2.598 -17.979 1.00 89.06 86 TYR A N 1
ATOM 654 C CA . TYR A 1 86 ? 9.632 3.679 -18.881 1.00 89.06 86 TYR A CA 1
ATOM 655 C C . TYR A 1 86 ? 11.106 4.061 -18.705 1.00 89.06 86 TYR A C 1
ATOM 657 O O . TYR A 1 86 ? 11.846 4.141 -19.683 1.00 89.06 86 TYR A O 1
ATOM 665 N N . SER A 1 87 ? 11.564 4.235 -17.462 1.00 87.50 87 SER A N 1
ATOM 666 C CA . SER A 1 87 ? 12.965 4.571 -17.185 1.00 87.50 87 SER A CA 1
ATOM 667 C C . SER A 1 87 ? 13.935 3.457 -17.602 1.00 87.50 87 SER A C 1
ATOM 669 O O . SER A 1 87 ? 15.008 3.743 -18.139 1.00 87.50 87 SER A O 1
ATOM 671 N N . LEU A 1 88 ? 13.5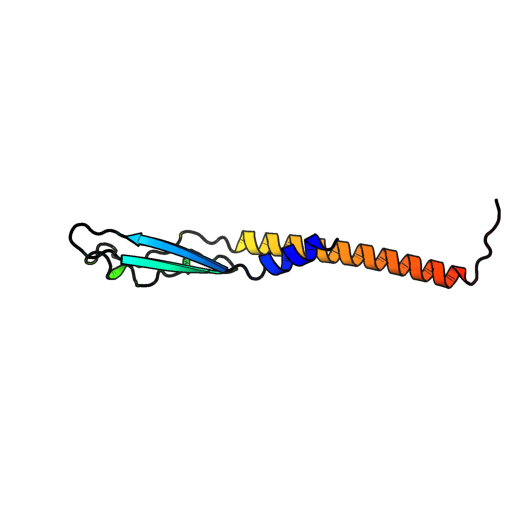41 2.193 -17.409 1.00 86.88 88 LEU A N 1
ATOM 672 C CA . LEU A 1 88 ? 14.310 1.018 -17.814 1.00 86.88 88 LEU A CA 1
ATOM 673 C C . LEU A 1 88 ? 14.365 0.898 -19.342 1.00 86.88 88 LEU A C 1
ATOM 675 O O . LEU A 1 88 ? 15.430 0.657 -19.901 1.00 86.88 88 LEU A O 1
ATOM 679 N N . GLY A 1 89 ? 13.234 1.114 -20.016 1.00 89.69 89 GLY A N 1
ATOM 680 C CA . GLY A 1 89 ? 13.128 1.097 -21.472 1.00 89.69 89 GLY A CA 1
ATOM 681 C C . GLY A 1 89 ? 13.926 2.220 -22.129 1.00 89.69 89 GLY A C 1
ATOM 682 O O . GLY A 1 89 ? 14.671 1.962 -23.069 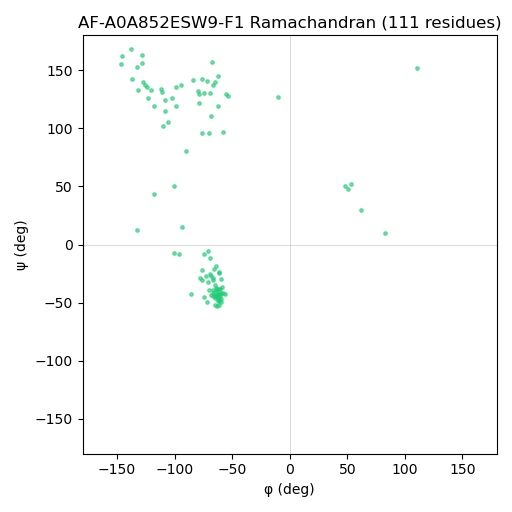1.00 89.69 89 GLY A O 1
ATOM 683 N N . ALA A 1 90 ? 13.849 3.446 -21.604 1.00 90.94 90 ALA A N 1
ATOM 684 C CA . ALA A 1 90 ? 14.636 4.576 -22.094 1.00 90.94 90 ALA A CA 1
ATOM 685 C C . ALA A 1 90 ? 16.145 4.329 -21.937 1.0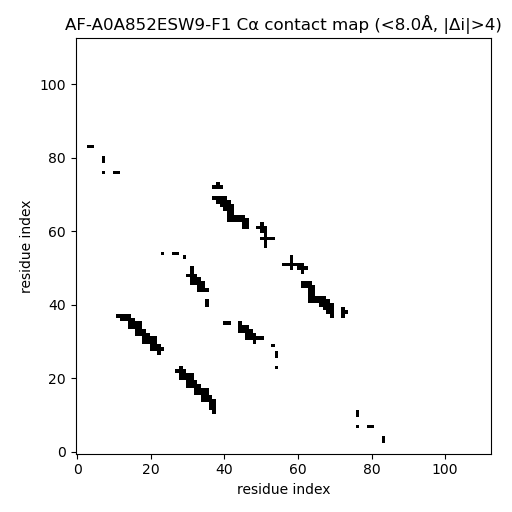0 90.94 90 ALA A C 1
ATOM 687 O O . ALA A 1 90 ? 16.914 4.573 -22.868 1.00 90.94 90 ALA A O 1
ATOM 688 N N . LEU A 1 91 ? 16.571 3.785 -20.791 1.00 89.06 91 LEU A N 1
ATOM 689 C CA . LEU A 1 91 ? 17.967 3.406 -20.567 1.00 89.06 91 LEU A CA 1
ATOM 690 C C . LEU A 1 91 ? 18.404 2.268 -21.501 1.00 89.06 91 LEU A C 1
ATOM 692 O O . LEU A 1 91 ? 19.468 2.353 -22.109 1.00 89.06 91 LEU A O 1
ATOM 696 N N . GLY A 1 92 ? 17.589 1.222 -21.640 1.00 91.06 92 GLY A N 1
ATOM 697 C CA . GLY A 1 92 ? 17.856 0.101 -22.540 1.00 91.06 92 GLY A CA 1
ATOM 698 C C . GLY A 1 92 ? 17.958 0.542 -23.999 1.00 91.06 92 GLY A C 1
ATOM 699 O O . GLY A 1 92 ? 18.891 0.148 -24.693 1.00 91.06 92 GLY A O 1
ATOM 700 N N . GLY A 1 93 ? 17.063 1.427 -24.445 1.00 91.75 93 GLY A N 1
ATOM 701 C CA . GLY A 1 93 ? 17.113 2.040 -25.772 1.00 91.75 93 GLY A CA 1
ATOM 702 C C . GLY A 1 93 ? 18.373 2.881 -25.977 1.00 91.75 93 GLY A C 1
ATOM 703 O O . GLY A 1 93 ? 19.043 2.737 -26.996 1.00 91.75 93 GLY A O 1
ATOM 704 N N . TYR A 1 94 ? 18.752 3.694 -24.988 1.00 87.81 94 TYR A N 1
ATOM 705 C CA . TYR A 1 94 ? 19.980 4.491 -25.035 1.00 87.81 94 TYR A CA 1
ATOM 706 C C . TYR A 1 94 ? 21.239 3.617 -25.131 1.00 87.81 94 TYR A C 1
ATOM 708 O O . TYR A 1 94 ? 22.083 3.835 -26.000 1.00 87.81 94 TYR A O 1
ATOM 716 N N . LEU A 1 95 ? 21.355 2.594 -24.279 1.00 90.25 95 LEU A N 1
ATOM 717 C CA . LEU A 1 95 ? 22.486 1.665 -24.295 1.00 90.25 95 LEU A CA 1
ATOM 718 C C . LEU A 1 95 ? 22.512 0.815 -25.570 1.00 90.25 95 LEU A C 1
ATOM 720 O O . LEU A 1 95 ? 23.584 0.599 -26.126 1.00 90.25 95 LEU A O 1
ATOM 724 N N . GLY A 1 96 ? 21.354 0.371 -26.061 1.00 88.06 96 GLY A N 1
ATOM 725 C CA . GLY A 1 96 ? 21.237 -0.373 -27.315 1.00 88.06 96 GLY A CA 1
ATOM 726 C C . GLY A 1 96 ? 21.660 0.463 -28.522 1.00 88.06 96 GLY A C 1
ATOM 727 O O . GLY A 1 96 ? 22.439 0.000 -29.353 1.00 88.06 96 GLY A O 1
ATOM 728 N N . TYR A 1 97 ? 21.228 1.724 -28.581 1.00 84.31 97 TYR A N 1
ATOM 729 C CA . TYR A 1 97 ? 21.654 2.662 -29.617 1.00 84.31 97 TYR A CA 1
ATOM 730 C C . TYR A 1 97 ? 23.158 2.941 -29.545 1.00 84.31 97 TYR A C 1
ATOM 732 O O . TYR A 1 97 ? 23.847 2.897 -30.563 1.00 84.31 97 TYR A O 1
ATOM 740 N N . LEU A 1 98 ? 23.693 3.148 -28.338 1.00 83.81 98 LEU A N 1
ATOM 741 C CA . LEU A 1 98 ? 25.126 3.327 -28.116 1.00 83.81 98 LEU A CA 1
ATOM 742 C C . LEU A 1 98 ? 25.930 2.078 -28.511 1.00 83.81 98 LEU A C 1
ATOM 744 O O . LEU A 1 98 ? 27.016 2.206 -29.071 1.00 83.81 98 LEU A O 1
ATOM 748 N N . HIS A 1 99 ? 25.408 0.878 -28.252 1.00 81.75 99 HIS A N 1
ATOM 749 C CA . HIS A 1 99 ? 26.030 -0.381 -28.656 1.00 81.75 99 HIS A CA 1
ATOM 750 C C . HIS A 1 99 ? 26.038 -0.535 -30.180 1.00 81.75 99 HIS A C 1
ATOM 752 O O . HIS A 1 99 ? 27.074 -0.863 -30.750 1.00 81.75 99 HIS A O 1
ATOM 758 N N . LEU A 1 100 ? 24.928 -0.227 -30.860 1.00 82.12 100 LEU A N 1
ATOM 759 C CA . LEU A 1 100 ? 24.859 -0.204 -32.325 1.00 82.12 100 LEU A CA 1
ATOM 760 C C . LEU A 1 100 ? 25.842 0.811 -32.921 1.00 82.12 100 LEU A C 1
ATOM 762 O O . LEU A 1 100 ? 26.581 0.464 -33.838 1.00 82.12 100 LEU A O 1
ATOM 766 N N . TYR A 1 101 ? 25.921 2.022 -32.361 1.00 71.31 101 TYR A N 1
ATOM 767 C CA . TYR A 1 101 ? 26.885 3.041 -32.787 1.00 71.31 101 TYR A CA 1
ATOM 768 C C . TYR A 1 101 ? 28.339 2.634 -32.526 1.00 71.31 101 TYR A C 1
ATOM 770 O O . TYR A 1 101 ? 29.188 2.849 -33.384 1.00 71.31 101 TYR A O 1
ATOM 778 N N . ARG A 1 102 ? 28.656 2.012 -31.383 1.00 69.44 102 ARG A N 1
ATOM 779 C CA . ARG A 1 102 ? 30.016 1.524 -31.077 1.00 69.44 102 ARG A CA 1
ATOM 780 C C . ARG A 1 102 ? 30.410 0.323 -31.934 1.00 69.44 102 ARG A C 1
ATOM 782 O O . ARG A 1 102 ? 31.548 0.264 -32.389 1.00 69.44 102 ARG A O 1
ATOM 789 N N . CYS A 1 103 ? 29.488 -0.601 -32.202 1.00 62.84 103 CYS A N 1
ATOM 790 C CA . CYS A 1 103 ? 29.718 -1.713 -33.124 1.00 62.84 103 CYS A CA 1
ATOM 791 C C . CYS A 1 103 ? 29.881 -1.223 -34.571 1.00 62.84 103 CYS A C 1
ATOM 793 O O . CYS A 1 103 ? 30.799 -1.673 -35.255 1.00 62.84 103 CYS A O 1
ATOM 795 N N . ALA A 1 104 ? 29.069 -0.260 -35.019 1.00 57.72 104 ALA A N 1
ATOM 796 C CA . ALA A 1 104 ? 29.233 0.404 -36.315 1.00 57.72 104 ALA A CA 1
ATOM 797 C C . ALA A 1 104 ? 30.516 1.260 -36.385 1.00 57.72 104 ALA A C 1
ATOM 799 O O . ALA A 1 104 ? 31.123 1.378 -37.446 1.00 57.72 104 ALA A O 1
ATOM 800 N N . GLY A 1 105 ? 30.980 1.790 -35.250 1.00 52.62 105 GLY A N 1
ATOM 801 C CA . GLY A 1 105 ? 32.224 2.551 -35.099 1.00 52.62 105 GLY A CA 1
ATOM 802 C C . GLY A 1 105 ? 33.510 1.733 -35.261 1.00 52.62 105 GLY A C 1
ATOM 803 O O . GLY A 1 105 ? 34.569 2.317 -35.455 1.00 52.62 105 GLY A O 1
ATOM 804 N N . SER A 1 106 ? 33.440 0.396 -35.294 1.00 51.53 106 SER A N 1
ATOM 805 C CA . SER A 1 106 ? 34.552 -0.430 -35.803 1.00 51.53 106 SER A CA 1
ATOM 806 C C . SER A 1 106 ? 34.732 -0.326 -37.330 1.00 51.53 106 SER A C 1
ATOM 808 O O . SER A 1 106 ? 35.688 -0.871 -37.879 1.00 51.53 106 SER A O 1
ATOM 810 N N . ARG A 1 107 ? 33.822 0.380 -38.025 1.00 52.59 107 ARG A N 1
ATOM 811 C CA . ARG A 1 107 ? 33.828 0.607 -39.479 1.00 52.59 107 ARG A CA 1
ATOM 812 C C . ARG A 1 107 ? 33.592 2.062 -39.908 1.00 52.59 107 ARG A C 1
ATOM 814 O O . ARG A 1 107 ? 33.381 2.284 -41.097 1.00 52.59 107 ARG A O 1
ATOM 821 N N . LEU A 1 108 ? 33.645 3.051 -39.011 1.00 52.16 108 LEU A N 1
ATOM 822 C CA . LEU A 1 108 ? 33.601 4.462 -39.419 1.00 52.16 108 LEU A CA 1
ATOM 823 C C . LEU A 1 108 ? 34.893 5.182 -39.014 1.00 52.16 108 LEU A C 1
ATOM 825 O O . LEU A 1 108 ? 35.193 5.238 -37.820 1.00 52.16 108 LEU A O 1
ATOM 829 N N . PRO A 1 109 ? 35.660 5.735 -39.973 1.00 45.88 109 PRO A N 1
ATOM 830 C CA . PRO A 1 109 ? 36.824 6.532 -39.646 1.00 45.88 109 PRO A CA 1
ATOM 831 C C . PRO A 1 109 ? 36.342 7.806 -38.954 1.00 45.88 109 PRO A C 1
ATOM 833 O O . PRO A 1 109 ? 35.365 8.430 -39.372 1.00 45.88 109 PRO A O 1
ATOM 836 N N . LEU A 1 110 ? 37.042 8.189 -37.891 1.00 59.75 110 LEU A N 1
ATOM 837 C CA . LEU A 1 110 ? 36.978 9.533 -37.339 1.00 59.75 110 LEU A CA 1
ATOM 838 C C . LEU A 1 110 ? 37.374 10.505 -38.459 1.00 59.75 110 LEU A C 1
ATOM 840 O O . LEU A 1 110 ? 38.557 10.697 -38.735 1.00 59.75 110 LEU A O 1
ATOM 844 N N . ALA A 1 111 ? 36.384 11.077 -39.143 1.00 47.44 111 ALA A N 1
ATOM 845 C CA . ALA A 1 111 ? 36.594 12.233 -39.993 1.00 47.44 111 ALA A CA 1
ATOM 846 C C . ALA A 1 111 ? 36.881 13.424 -39.073 1.00 47.44 111 ALA A C 1
ATOM 848 O O . ALA A 1 111 ? 35.981 14.004 -38.471 1.00 47.44 111 ALA A O 1
ATOM 849 N N . VAL A 1 112 ? 38.182 13.659 -38.916 1.00 44.41 112 VAL A N 1
ATOM 850 C CA . VAL A 1 112 ? 38.860 14.941 -38.713 1.00 44.41 112 VAL A CA 1
ATOM 851 C C . VAL A 1 112 ? 37.944 16.149 -38.937 1.00 44.41 112 VAL A C 1
ATOM 853 O O . VAL A 1 112 ? 37.375 16.309 -40.018 1.00 44.41 112 VAL A O 1
ATOM 856 N N . SER A 1 113 ? 37.901 17.027 -37.934 1.00 35.84 113 SER A N 1
ATOM 857 C CA . SER A 1 113 ? 37.874 18.471 -38.164 1.00 35.84 113 SER A CA 1
ATOM 858 C C . SER A 1 113 ? 39.192 19.067 -37.699 1.00 35.84 113 SER A C 1
ATOM 860 O O . SER A 1 113 ? 39.828 18.457 -36.809 1.00 35.84 113 SER A O 1
#

Secondary structure (DSSP, 8-state):
-THHHHHHHHHHT-EEEEEEEE--TTS--EEEEEEEETTTBGGG-B-BS-GGGTTTTT-SS--B---B-HHHHHHHHHHHHHHHHHHHHHHHHHHHHHHHHHHHTTS------

Nearest PDB structures (foldseek):
  4f9u-assembly1_A  TM=5.422E-01  e=3.431E+00  Drosophila melanogaster
  4fbe-assembly2_B  TM=5.303E-01  e=3.024E+00  Drosophila melanogaster
  4fwu-assembly1_A  TM=5.364E-01  e=5.686E+00  Drosophila melanogaster
  4fai-assembly1_A  TM=5.303E-01  e=5.338E+00  Drosophila melanogaster
  3adj-assembly1_A  TM=4.241E-01  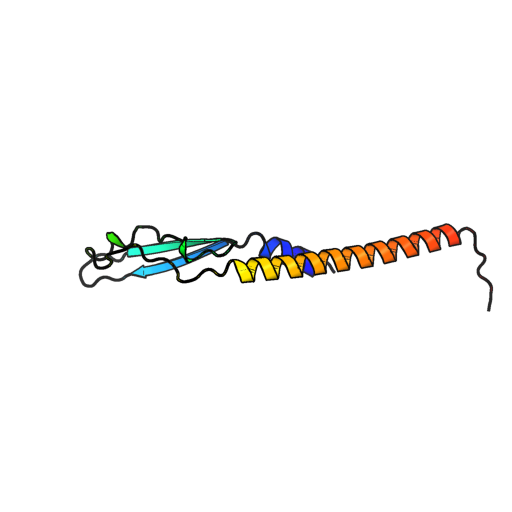e=6.873E+00  Arabidopsis thaliana

InterPro domains:
  IPR001285 Synaptophysin/synaptoporin [PR00220] (18-43)
  IPR001285 Synaptophysin/synaptoporin [PR00220] (75-99)
  IPR001285 Synaptophysin/synaptoporin [PTHR10306] (2-103)

Organism: Vidua macroura (NCBI:txid187451)

Foldseek 3Di:
DVVLVVVLVCLQWDKDKDKDWDDADPDDIDIWMWIATPVGQQVPGFIPPFCCPPRPRPDVDTDTGDDGSNVVSVVVSVVSVVVVVVVVVVVVVVVVVVVVVVVCVVPDDPPDD

Solvent-accessible surface area (backbone atoms only — not comparable to full-atom values): 6631 Å² total; per-residue (Å²): 123,72,69,65,58,60,59,48,61,54,67,70,69,42,71,50,68,55,71,53,76,47,79,37,93,95,50,81,73,47,69,33,36,23,61,48,41,72,62,40,51,30,59,73,23,61,40,42,63,60,49,43,71,43,66,84,49,73,34,92,57,79,64,49,44,85,51,75,51,34,64,63,53,52,51,52,55,49,57,47,52,51,54,52,52,48,55,51,47,54,49,50,51,52,52,50,52,52,49,52,51,54,62,52,47,80,74,52,81,85,78,78,130

pLDDT: mean 73.21, std 12.62, range [35.84, 91.75]

Sequence (113 aa):
QFFSIFAFATCGAFEGSVTFRVTCAGLENGSVSAAFAYPFRLNQAVFQPSLTHLCNHTWPRDVHLVGDFSSAARFFVGVAVAAFLYSLGALGGYLGYLHLYRCAGSRLPLAVS

=== Feature glossary ===
The record interleaves many kinds of information about one protein. Here is each kind framed as the question it answers.

Q: What does the local fold look like, residue by residue?
A: A 3Di character summarizes, for each residue, the relative orientation of the Cα frame of its nearest spatial neighbor. Because it encodes fold topology rather than chemistry, 3Di alignments detect remote structural similarity that sequence alignment misses.

Q: Which residues are in helices, strands, or loops?
A: Secondary structure is the local, repeating backbone conformation. DSSP classifies it into eight states by reading the hydrogen-bond network: three helix types (H, G, I), two β types (E, B), two non-regular types (T, S), and unstructured coil (-).

Q: How big and how compact is the whole molecule?
A: Three whole-structure scalars: the radius of gyration (RMS distance of Cα from centroid, in Å), the count of Cα–Cα contacts (pairs closer than 8 Å and separated by more than four residues in sequence — i.e. tertiary, not local, contacts), and the bounding-box dimensions. Together they distinguish compact globular folds from extended fibres or disordered chains.

Q: How confident is the AlphaFold model at each residue?
A: For AlphaFold models, the B-factor field carries pLDDT — the model's own estimate of local accuracy on a 0–100 scale. Regions with pLDDT<50 should be treated as essentially unmodeled; they often correspond to intrinsically disordered segments.

Q: What family and function is it annotated with?
A: Functional annotations link the protein to curated databases. InterPro entries identify conserved domains and families by matching the sequence against member-database signatures (Pfam, PROSITE, CDD, …). Gene Ontology (GO) terms describe molecular function, biological process, and cellular component in a controlled vocabulary. CATH places the structure in a hierarchical fold classification (Class/Architecture/Topology/Homologous-superfamily). The organism is the source species.

Q: What known structures does this most resemble?
A: Nearest PDB neighbors are the top structural matches found by Foldseek when searching this structure against the entire Protein Data Bank. Each hit reports a TM-score (0 to 1; >0.5 almost always implies the same fold) and an E-value. These are *structural* homologs — they may share no detectable sequence similarity.

Q: Which residues are buried vs exposed?
A: Solvent-accessible surface area (SASA) is the area in Å² traced out by the centre of a 1.4 Å probe sphere (a water molecule) rolled over the protein's van der Waals surface (Shrake–Rupley / Lee–Richards construction). Buried residues have near-zero SASA; fully exposed residues can exceed 200 Å². The total SASA scales roughly with the number of surface residues.

Q: What are the backbone torsion angles?
A: φ (phi) and ψ (psi) are the two rotatable backbone dihedrals per residue: φ is the C(i-1)–N–Cα–C torsion, ψ is the N–Cα–C–N(i+1) torsion, both in degrees on (−180°, 180°]. α-helical residues cluster near (−60°, −45°); β-strand residues near (−120°, +130°). A Ramachandran plot is simply a scatter of (φ, ψ) for every residue.

Q: Are the domains correctly placed relative to each other?
A: Predicted aligned error is AlphaFold's pairwise confidence. Unlike pLDDT (per-residue), PAE is per-residue-pair and captures whether two parts of the structure are correctly placed relative to each other. Units are ångströms of expected positional error.

Q: What if only a Cα trace is available?
A: P-SEA three-state annotation labels each residue as helix, strand, or coil based purely on the geometry of the Cα trace. It serves as a fallback when the full backbone (and thus DSSP) is unavailable.

Q: What is the amino-acid chain?
A: This is the polypeptide sequence — one letter per residue, N-terminus first. Length ranges from a few dozen residues for small domains to over a thousand for large multi-domain proteins.

Q: What do the rendered images show?
A: The six renders are orthographic views along the three Cartesian axes in both directions. Representation (cartoon, sticks, or surface) and color scheme (sequence-rainbow or by-chain) vary across proteins so the training set covers all the common visualization conventions.

Q: What do the diagnostic plots show?
A: Plot images: a contact map (which residues are close in 3D, as an N×N binary image), a Ramachandran scatter (backbone torsion angles, revealing secondary-structure composition at a glance), and — for AlphaFold structures — a PAE heatmap (pairwise prediction confidence).

Q: How mobile is each atom in the crystal?
A: B-factor (Debye–Waller factor) reflects atomic displacement in the crystal lattice. It is an experimental observable (units Å²), not a prediction; low values mean the atom is pinned down, high values mean it moves or is heterogeneous across the crystal.

Q: Where is each backbone atom in 3D?
A: The mmCIF table is the protein's shape written out atom by atom. For each backbone N, Cα, C, and carbonyl O, it records an (x, y, z) coordinate triple in Å plus the residue type, chain letter, and residue number.